Protein AF-A0A7Z0Q5L2-F1 (afdb_monomer_lite)

pLDDT: mean 95.88, std 4.28, range [69.25, 98.62]

Structure (mmCIF, N/CA/C/O backbone):
data_AF-A0A7Z0Q5L2-F1
#
_entry.id   AF-A0A7Z0Q5L2-F1
#
loop_
_atom_site.group_PDB
_atom_site.id
_atom_site.type_symbol
_atom_site.label_atom_id
_atom_site.label_alt_id
_atom_site.label_comp_id
_atom_site.label_asym_id
_atom_site.label_entity_id
_atom_site.label_seq_id
_atom_site.pdbx_PDB_ins_code
_atom_site.Cartn_x
_atom_site.Cartn_y
_atom_site.Cartn_z
_atom_site.occupancy
_atom_site.B_iso_or_equiv
_atom_site.auth_seq_id
_atom_site.auth_comp_id
_atom_site.auth_asym_id
_atom_site.auth_atom_id
_atom_site.pdbx_PDB_model_num
ATOM 1 N N . MET A 1 1 ? 19.129 -22.835 13.655 1.00 69.25 1 MET A N 1
ATOM 2 C CA . MET A 1 1 ? 18.023 -22.564 12.720 1.00 69.25 1 MET A CA 1
ATOM 3 C C . MET A 1 1 ? 18.570 -22.734 11.318 1.00 69.25 1 MET A C 1
ATOM 5 O O . MET A 1 1 ? 19.565 -22.089 11.003 1.00 69.25 1 MET A O 1
ATOM 9 N N . SER A 1 2 ? 18.037 -23.672 10.540 1.00 93.12 2 SER A N 1
ATOM 10 C CA . SER A 1 2 ? 18.487 -23.885 9.162 1.00 93.12 2 SER A CA 1
ATOM 11 C C . SER A 1 2 ? 17.892 -22.826 8.226 1.00 93.12 2 SER A C 1
ATOM 13 O O . SER A 1 2 ? 16.916 -22.159 8.567 1.00 93.12 2 SER A O 1
ATOM 15 N N . GLY A 1 3 ? 18.451 -22.681 7.021 1.00 93.00 3 GLY A N 1
ATOM 16 C CA . GLY A 1 3 ? 17.863 -21.804 6.002 1.00 93.00 3 GLY A CA 1
ATOM 17 C C . GLY A 1 3 ? 16.457 -22.241 5.564 1.00 93.00 3 GLY A C 1
ATOM 18 O O . GLY A 1 3 ? 15.661 -21.403 5.152 1.00 93.00 3 GLY A O 1
ATOM 19 N N . ALA A 1 4 ? 16.131 -23.532 5.688 1.00 93.19 4 ALA A N 1
ATOM 20 C CA . ALA A 1 4 ? 14.791 -24.048 5.418 1.00 93.19 4 ALA A CA 1
ATOM 21 C C . ALA A 1 4 ? 13.796 -23.630 6.512 1.00 93.19 4 ALA A C 1
ATOM 23 O O . ALA A 1 4 ? 12.719 -23.135 6.189 1.00 93.19 4 ALA A O 1
ATOM 24 N N . ASP A 1 5 ? 14.189 -23.731 7.788 1.00 94.81 5 ASP A N 1
ATOM 25 C CA . ASP A 1 5 ? 13.344 -23.304 8.915 1.00 94.81 5 ASP A CA 1
ATOM 26 C C . ASP A 1 5 ? 13.033 -21.803 8.853 1.00 94.81 5 ASP A C 1
ATOM 28 O O . ASP A 1 5 ? 11.947 -21.375 9.236 1.00 94.81 5 ASP A O 1
ATOM 32 N N . LEU A 1 6 ? 13.987 -20.998 8.369 1.00 94.69 6 LEU A N 1
ATOM 33 C CA . LEU A 1 6 ? 13.789 -19.564 8.170 1.00 94.69 6 LEU A CA 1
ATOM 34 C C . LEU A 1 6 ? 12.797 -19.277 7.037 1.00 94.69 6 LEU A C 1
ATOM 36 O O . LEU A 1 6 ? 11.911 -18.451 7.218 1.00 94.69 6 LEU A O 1
ATOM 40 N N . ARG A 1 7 ? 12.905 -19.962 5.890 1.00 93.44 7 ARG A N 1
ATOM 41 C CA 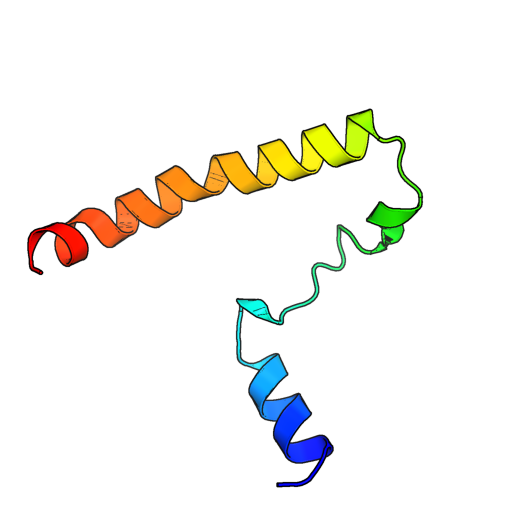. ARG A 1 7 ? 11.959 -19.774 4.773 1.00 93.44 7 ARG A CA 1
ATOM 42 C C . ARG A 1 7 ? 10.519 -20.046 5.190 1.00 93.44 7 ARG A C 1
ATOM 44 O O . ARG A 1 7 ? 9.663 -19.217 4.919 1.00 93.44 7 ARG A O 1
ATOM 51 N N . VAL A 1 8 ? 10.283 -21.135 5.922 1.00 94.25 8 VAL A N 1
ATOM 52 C CA . VAL A 1 8 ? 8.945 -21.472 6.436 1.00 94.25 8 VAL A CA 1
ATOM 53 C C . VAL A 1 8 ? 8.400 -20.372 7.353 1.00 94.25 8 VAL A C 1
ATOM 55 O O . VAL A 1 8 ? 7.223 -20.033 7.279 1.00 94.25 8 VAL A O 1
ATOM 58 N N . GLN A 1 9 ? 9.246 -19.786 8.207 1.00 94.62 9 GLN A N 1
ATOM 59 C CA . GLN A 1 9 ? 8.826 -18.667 9.055 1.00 94.62 9 GLN A CA 1
ATOM 60 C C . GLN A 1 9 ? 8.456 -17.438 8.219 1.00 94.62 9 GLN A C 1
ATOM 62 O O . GLN A 1 9 ? 7.394 -16.861 8.444 1.00 94.62 9 GLN A O 1
ATOM 67 N N . LEU A 1 10 ? 9.285 -17.063 7.241 1.00 95.75 10 LEU A N 1
ATOM 68 C CA . LEU A 1 10 ? 9.037 -15.894 6.391 1.00 95.75 10 LEU A CA 1
ATOM 69 C C . LEU A 1 10 ? 7.778 -16.057 5.531 1.00 95.75 10 LEU A C 1
ATOM 71 O O . LEU A 1 10 ? 6.987 -15.128 5.454 1.00 95.75 10 LEU A O 1
ATOM 75 N N . GLU A 1 11 ? 7.521 -17.244 4.976 1.00 93.88 11 GLU A N 1
ATOM 76 C CA . GLU A 1 11 ? 6.308 -17.526 4.187 1.00 93.88 11 GLU A CA 1
ATOM 77 C C . GLU A 1 11 ? 5.001 -17.297 4.969 1.00 93.88 11 GLU A C 1
ATOM 79 O O . GLU A 1 11 ? 3.956 -17.061 4.366 1.00 93.88 11 GLU A O 1
ATOM 84 N N . SER A 1 12 ? 5.042 -17.335 6.307 1.00 93.44 12 SER A N 1
ATOM 85 C CA . SER A 1 12 ? 3.874 -17.056 7.154 1.00 93.44 12 SER A CA 1
ATOM 86 C C . SER A 1 12 ? 3.641 -15.566 7.436 1.00 93.44 12 SER A C 1
ATOM 88 O O . SER A 1 12 ? 2.578 -15.193 7.940 1.00 93.44 12 SER A O 1
ATOM 90 N N . LEU A 1 13 ? 4.620 -14.706 7.138 1.00 97.12 13 LEU A N 1
ATOM 91 C CA . LEU A 1 13 ? 4.556 -13.276 7.416 1.00 97.12 13 LEU A CA 1
ATOM 92 C C . LEU A 1 13 ? 3.985 -12.529 6.202 1.00 97.12 13 LEU A C 1
ATOM 94 O O . LEU A 1 13 ? 4.581 -12.563 5.126 1.00 97.12 13 LEU A O 1
ATOM 98 N N . PRO A 1 14 ? 2.879 -11.776 6.347 1.00 94.19 14 PRO A N 1
ATOM 99 C CA . PRO A 1 14 ? 2.279 -11.058 5.221 1.00 94.19 14 PRO A CA 1
ATOM 100 C C . PRO A 1 14 ? 3.205 -9.989 4.621 1.00 94.19 14 PRO A C 1
ATOM 102 O O . PRO A 1 14 ? 3.041 -9.632 3.461 1.00 94.19 14 PRO A O 1
ATOM 105 N N . THR A 1 15 ? 4.182 -9.486 5.382 1.00 95.31 15 THR A N 1
ATOM 106 C CA . THR A 1 15 ? 5.177 -8.509 4.911 1.00 95.31 15 THR A CA 1
ATOM 107 C C . THR A 1 15 ? 6.236 -9.109 3.989 1.00 95.31 15 THR A C 1
ATOM 109 O O . THR A 1 15 ? 6.847 -8.373 3.224 1.00 95.31 15 THR A O 1
ATOM 112 N N . GLU A 1 16 ? 6.439 -10.426 4.042 1.00 97.00 16 GLU A N 1
ATOM 113 C CA . GLU A 1 16 ? 7.413 -11.156 3.220 1.00 97.00 16 GLU A CA 1
ATOM 114 C C . GLU A 1 16 ? 6.751 -11.840 2.014 1.00 97.00 16 GLU A C 1
ATOM 116 O O . GLU A 1 16 ? 7.424 -12.440 1.173 1.00 97.00 16 GLU A O 1
ATOM 121 N N . ALA A 1 17 ? 5.420 -11.772 1.917 1.00 93.62 17 ALA A N 1
ATOM 122 C CA . ALA A 1 17 ? 4.671 -12.369 0.827 1.00 93.62 17 ALA A CA 1
ATOM 123 C C . ALA A 1 17 ? 4.973 -11.646 -0.495 1.00 93.62 17 ALA A C 1
ATOM 125 O O . ALA A 1 17 ? 4.709 -10.452 -0.655 1.00 93.62 17 ALA A O 1
ATOM 126 N N . ALA A 1 18 ? 5.487 -12.392 -1.474 1.00 91.50 18 ALA A N 1
ATOM 127 C CA . ALA A 1 18 ? 5.627 -11.891 -2.834 1.00 91.50 18 ALA A CA 1
ATOM 128 C C . ALA A 1 18 ? 4.244 -11.599 -3.436 1.00 91.50 18 ALA A C 1
ATOM 130 O O . ALA A 1 18 ? 3.294 -12.353 -3.224 1.00 91.50 18 ALA A O 1
ATOM 131 N N . ARG A 1 19 ? 4.153 -10.528 -4.228 1.00 93.00 19 ARG A N 1
ATOM 132 C CA . ARG A 1 19 ? 2.965 -10.139 -4.998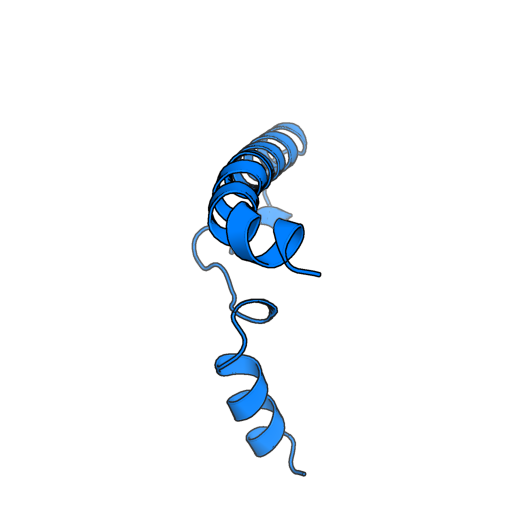 1.00 93.00 19 ARG A CA 1
ATOM 133 C C . ARG A 1 19 ? 3.136 -10.557 -6.464 1.00 93.00 19 ARG A C 1
ATOM 135 O O . ARG A 1 19 ? 3.808 -9.835 -7.202 1.00 93.00 19 ARG A O 1
ATOM 142 N N . PRO A 1 20 ? 2.591 -11.711 -6.909 1.00 93.88 20 PRO A N 1
ATOM 143 C CA . PRO A 1 20 ? 2.836 -12.223 -8.261 1.00 93.88 20 PRO A CA 1
ATOM 144 C C . PRO A 1 20 ? 2.316 -11.292 -9.361 1.00 93.88 20 PRO A C 1
ATOM 146 O O . PRO A 1 20 ? 2.862 -11.263 -10.458 1.00 93.88 20 PRO A O 1
ATOM 149 N N . ASP A 1 21 ? 1.288 -10.503 -9.053 1.00 92.31 21 ASP A N 1
ATOM 150 C CA . ASP A 1 21 ? 0.732 -9.457 -9.911 1.00 92.31 21 ASP A CA 1
ATOM 151 C C . ASP A 1 21 ? 1.720 -8.313 -10.197 1.00 92.31 21 ASP A C 1
ATOM 153 O O . ASP A 1 21 ? 1.573 -7.619 -11.199 1.00 92.31 21 ASP A O 1
ATOM 157 N N . LEU A 1 22 ? 2.747 -8.145 -9.357 1.00 95.38 22 LEU A N 1
ATOM 158 C CA . LEU A 1 22 ? 3.806 -7.144 -9.509 1.00 95.38 22 LEU A CA 1
ATOM 159 C C . LEU A 1 22 ? 5.166 -7.752 -9.899 1.00 95.38 22 LEU A C 1
ATOM 161 O O . LEU A 1 22 ? 6.190 -7.089 -9.756 1.00 95.38 22 LEU A O 1
ATOM 165 N N . ALA A 1 23 ? 5.209 -8.996 -10.391 1.00 97.00 23 ALA A N 1
ATOM 166 C CA . ALA A 1 23 ? 6.467 -9.691 -10.694 1.00 97.00 23 ALA A CA 1
ATOM 167 C C . ALA A 1 23 ? 7.354 -8.974 -11.734 1.00 97.00 23 ALA A C 1
ATOM 169 O O . ALA A 1 23 ? 8.569 -9.127 -11.705 1.00 97.00 23 ALA A O 1
ATOM 170 N N . GLU A 1 24 ? 6.751 -8.174 -12.615 1.00 97.06 24 GLU A N 1
ATOM 171 C CA . GLU A 1 24 ? 7.420 -7.476 -13.724 1.00 97.06 24 GLU A CA 1
ATOM 172 C C . GLU A 1 24 ? 7.549 -5.961 -13.476 1.00 97.06 24 GLU A C 1
ATOM 174 O O . GLU A 1 24 ? 7.667 -5.174 -14.417 1.00 97.06 24 GLU A O 1
ATOM 179 N N . LEU A 1 25 ? 7.463 -5.526 -12.211 1.00 97.12 25 LEU A N 1
ATOM 180 C CA . LEU A 1 25 ? 7.498 -4.109 -11.828 1.00 97.12 25 LEU A CA 1
ATOM 181 C C . LEU A 1 25 ? 8.756 -3.390 -12.348 1.00 97.12 25 LEU A C 1
ATOM 183 O O . LEU A 1 25 ? 8.686 -2.227 -12.737 1.00 97.12 25 LEU A O 1
ATOM 187 N N . ASP A 1 26 ? 9.886 -4.096 -12.400 1.00 96.94 26 ASP A N 1
ATOM 188 C CA . ASP A 1 26 ? 11.187 -3.613 -12.875 1.00 96.94 26 ASP A CA 1
ATOM 189 C C . ASP A 1 26 ? 11.229 -3.304 -14.383 1.00 96.94 26 ASP A C 1
ATOM 191 O O . ASP A 1 26 ? 12.160 -2.649 -14.853 1.00 96.94 26 ASP A O 1
ATOM 195 N N . ARG A 1 27 ? 10.222 -3.745 -15.145 1.00 98.19 27 ARG A N 1
ATOM 196 C CA . ARG A 1 27 ? 10.111 -3.522 -16.596 1.00 98.19 27 ARG A CA 1
ATOM 197 C C . ARG A 1 27 ? 9.149 -2.399 -16.974 1.00 98.19 27 ARG A C 1
ATOM 199 O O . ARG A 1 27 ? 9.012 -2.096 -18.161 1.00 98.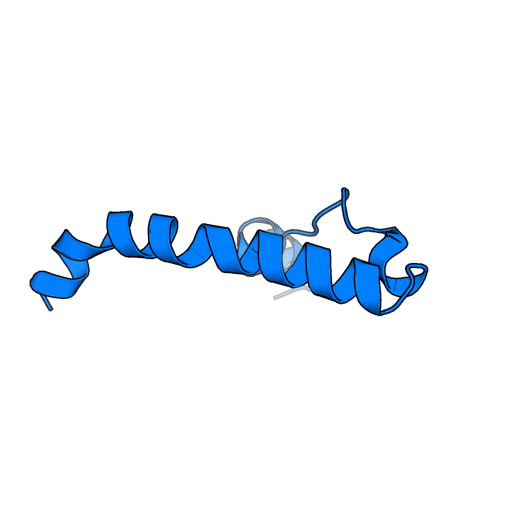19 27 ARG A O 1
ATOM 206 N N . LEU A 1 28 ? 8.456 -1.804 -16.005 1.00 98.25 28 LEU A N 1
ATOM 207 C CA . LEU A 1 28 ? 7.449 -0.778 -16.263 1.00 98.25 28 LEU A CA 1
ATOM 208 C C . LEU A 1 28 ? 8.069 0.624 -16.397 1.00 98.25 28 LEU A C 1
ATOM 210 O O . LEU A 1 28 ? 9.099 0.915 -15.785 1.00 98.25 28 LEU A O 1
ATOM 214 N N . PRO A 1 29 ? 7.427 1.538 -17.149 1.00 98.62 29 PRO A N 1
ATOM 215 C CA . PRO A 1 29 ? 7.767 2.955 -17.105 1.00 98.62 29 PRO A CA 1
ATOM 216 C C . PRO A 1 29 ? 7.616 3.529 -15.691 1.00 98.62 29 PRO A C 1
ATOM 218 O O . PRO A 1 29 ? 6.704 3.151 -14.955 1.00 98.62 29 PRO A O 1
ATOM 221 N N . THR A 1 30 ? 8.452 4.509 -15.338 1.00 98.31 30 THR A N 1
ATOM 222 C CA . THR A 1 30 ? 8.448 5.146 -14.009 1.00 98.31 30 THR A CA 1
ATOM 223 C C . THR A 1 30 ? 7.077 5.694 -13.607 1.00 98.31 30 THR A C 1
ATOM 225 O O . THR A 1 30 ? 6.682 5.549 -12.454 1.00 98.31 30 THR A O 1
ATOM 228 N N . GLU A 1 31 ? 6.331 6.288 -14.546 1.00 98.62 31 GLU A N 1
ATOM 229 C CA . GLU A 1 31 ? 4.973 6.788 -14.283 1.00 98.62 31 GLU A CA 1
ATOM 230 C C . GLU A 1 31 ? 4.031 5.668 -13.825 1.00 98.62 31 GLU A C 1
ATOM 232 O O . GLU A 1 31 ? 3.309 5.832 -12.845 1.00 98.62 31 GLU A O 1
AT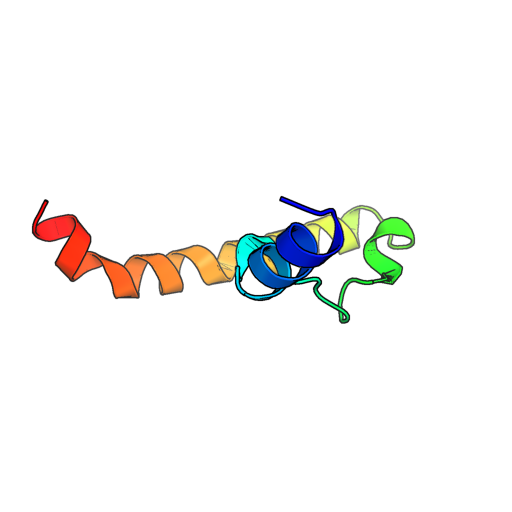OM 237 N N . ARG A 1 32 ? 4.115 4.487 -14.451 1.00 98.31 32 ARG A N 1
ATOM 238 C CA . ARG A 1 32 ? 3.258 3.353 -14.109 1.00 98.31 32 ARG A CA 1
ATOM 239 C C . ARG A 1 32 ? 3.640 2.745 -12.763 1.00 98.31 32 ARG A C 1
ATOM 241 O O . ARG A 1 32 ? 2.761 2.325 -12.017 1.00 98.31 32 ARG A O 1
ATOM 248 N N . ILE A 1 33 ? 4.932 2.730 -12.431 1.00 98.38 33 ILE A N 1
ATOM 249 C CA . ILE A 1 33 ? 5.398 2.334 -11.094 1.00 98.38 33 ILE A CA 1
ATOM 250 C C . ILE A 1 33 ? 4.797 3.272 -10.041 1.00 98.38 33 ILE A C 1
ATOM 252 O O . ILE A 1 33 ? 4.249 2.798 -9.050 1.00 98.38 33 ILE A O 1
ATOM 256 N N . ALA A 1 34 ? 4.837 4.586 -10.273 1.00 98.50 34 ALA A N 1
ATOM 257 C CA . ALA A 1 34 ? 4.277 5.565 -9.344 1.00 98.50 34 ALA A CA 1
ATOM 258 C C . ALA A 1 34 ? 2.752 5.420 -9.177 1.00 98.50 34 ALA A C 1
ATOM 260 O O . ALA A 1 34 ? 2.251 5.511 -8.059 1.00 98.50 34 ALA A O 1
ATOM 261 N N . GLU A 1 35 ? 2.008 5.140 -10.251 1.00 9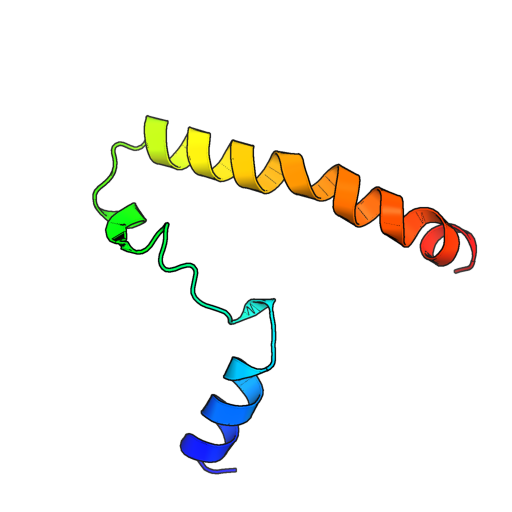8.38 35 GLU A N 1
ATOM 262 C CA . GLU A 1 35 ? 0.573 4.831 -10.163 1.00 98.38 35 GLU A CA 1
ATOM 263 C C . GLU A 1 35 ? 0.298 3.601 -9.289 1.00 98.38 35 GLU A C 1
ATOM 265 O O . GLU A 1 35 ? -0.533 3.667 -8.387 1.00 98.38 35 GLU A O 1
ATOM 270 N N . LEU A 1 36 ? 1.033 2.504 -9.500 1.00 97.62 36 LEU A N 1
ATOM 271 C CA . LEU A 1 36 ? 0.900 1.278 -8.704 1.00 97.62 36 LEU A CA 1
ATOM 272 C C . LEU A 1 36 ? 1.261 1.496 -7.227 1.00 97.62 36 LEU A C 1
ATOM 274 O O . LEU A 1 36 ? 0.619 0.928 -6.342 1.00 97.62 36 LEU A O 1
ATOM 278 N N . MET A 1 37 ? 2.272 2.325 -6.948 1.00 97.38 37 MET A N 1
ATOM 279 C CA . MET A 1 37 ? 2.611 2.732 -5.582 1.00 97.38 37 MET A CA 1
ATOM 280 C C . MET A 1 37 ? 1.449 3.490 -4.935 1.00 97.38 37 MET A C 1
ATOM 282 O O . MET A 1 37 ? 1.036 3.138 -3.834 1.00 97.38 37 MET A O 1
ATOM 286 N N . ASN A 1 38 ? 0.860 4.453 -5.649 1.00 98.31 38 ASN A N 1
ATOM 287 C CA . ASN A 1 38 ? -0.277 5.228 -5.154 1.00 98.31 38 ASN A CA 1
ATOM 288 C C . ASN A 1 38 ? -1.521 4.356 -4.913 1.00 98.31 38 ASN A C 1
ATOM 290 O O . ASN A 1 38 ? -2.243 4.571 -3.940 1.00 98.31 38 ASN A O 1
ATOM 294 N N . GLU A 1 39 ? -1.778 3.363 -5.772 1.00 97.06 39 GLU A N 1
ATOM 295 C CA . GLU A 1 39 ? -2.842 2.371 -5.564 1.00 97.06 39 GLU A CA 1
ATOM 296 C C . GLU A 1 39 ? -2.616 1.580 -4.261 1.00 97.06 39 GLU A C 1
ATOM 298 O O . GLU A 1 39 ? -3.554 1.376 -3.487 1.00 97.06 39 GLU A O 1
ATOM 303 N N . GLY A 1 40 ? -1.370 1.176 -3.987 1.00 95.38 40 GLY A N 1
ATOM 304 C CA . GLY A 1 40 ? -0.984 0.536 -2.727 1.00 95.38 40 GLY A CA 1
ATOM 305 C C . GLY A 1 40 ? -1.181 1.447 -1.512 1.00 95.38 40 GLY A C 1
ATOM 306 O O . GLY A 1 40 ? -1.798 1.038 -0.526 1.00 95.38 40 GLY A O 1
ATOM 307 N N . ASP A 1 41 ? -0.723 2.696 -1.603 1.00 98.50 41 ASP A N 1
ATOM 308 C CA . ASP A 1 41 ? -0.858 3.698 -0.541 1.00 98.50 41 ASP A CA 1
ATOM 309 C C . ASP A 1 41 ? -2.329 3.995 -0.216 1.00 98.50 41 ASP A C 1
ATOM 311 O O . ASP A 1 41 ? -2.697 4.145 0.953 1.00 98.50 41 ASP A O 1
ATOM 315 N N . ALA A 1 42 ? -3.206 4.010 -1.225 1.00 98.50 42 ALA A N 1
ATOM 316 C CA . ALA A 1 42 ? -4.635 4.266 -1.052 1.00 98.50 42 ALA A CA 1
ATOM 317 C C . ALA A 1 42 ? -5.349 3.219 -0.173 1.00 98.50 42 ALA A C 1
ATOM 319 O O . ALA A 1 42 ? -6.393 3.519 0.411 1.00 98.50 42 ALA A O 1
ATOM 320 N N . ALA A 1 43 ? -4.794 2.011 -0.027 1.00 96.88 43 ALA A N 1
ATOM 321 C CA . ALA A 1 43 ? -5.345 0.979 0.853 1.00 96.88 43 ALA A CA 1
ATOM 322 C C . ALA A 1 43 ? -5.006 1.205 2.341 1.00 96.88 43 ALA A C 1
ATOM 324 O O . ALA A 1 43 ? -5.718 0.714 3.225 1.00 96.88 43 ALA A O 1
ATOM 325 N N . VAL A 1 44 ? -3.946 1.964 2.644 1.00 98.31 44 VAL A N 1
ATOM 326 C CA . VAL A 1 44 ? -3.436 2.144 4.013 1.00 98.31 44 VAL A CA 1
ATOM 327 C C . VAL A 1 44 ? -4.453 2.823 4.940 1.00 98.31 44 VAL A C 1
ATOM 329 O O . VAL A 1 44 ? -4.678 2.294 6.033 1.00 98.31 44 VAL A O 1
ATOM 332 N N . PRO A 1 45 ? -5.138 3.924 4.559 1.00 98.56 45 PRO A N 1
ATOM 333 C CA . PRO A 1 45 ? -6.129 4.553 5.432 1.00 98.56 45 PRO A CA 1
ATOM 334 C C . PRO A 1 45 ? -7.251 3.603 5.864 1.00 98.56 45 PRO A C 1
ATOM 336 O O . PRO A 1 45 ? -7.669 3.640 7.019 1.00 98.56 45 PRO A O 1
ATOM 339 N N . ALA A 1 46 ? -7.709 2.713 4.977 1.00 98.38 46 ALA A N 1
ATOM 340 C CA . ALA A 1 46 ? -8.733 1.722 5.307 1.00 98.38 46 ALA A CA 1
ATOM 341 C C . ALA A 1 46 ? -8.217 0.674 6.309 1.00 98.38 46 ALA A C 1
ATOM 343 O O . ALA A 1 46 ? -8.919 0.329 7.263 1.00 98.38 46 ALA A O 1
ATOM 344 N N . ALA A 1 47 ? -6.972 0.212 6.147 1.00 98.00 47 ALA A N 1
ATOM 345 C CA . ALA A 1 47 ? -6.334 -0.692 7.102 1.00 98.00 47 ALA A CA 1
ATOM 346 C C . ALA A 1 47 ? -6.185 -0.042 8.491 1.00 98.00 47 ALA A C 1
ATOM 348 O O . ALA A 1 47 ? -6.498 -0.669 9.507 1.00 98.00 47 ALA A O 1
ATOM 349 N N . VAL A 1 48 ? -5.780 1.233 8.535 1.00 98.44 48 VAL A N 1
ATOM 350 C CA . VAL A 1 48 ? -5.672 2.018 9.776 1.00 98.44 48 VAL A CA 1
ATOM 351 C C . VAL A 1 48 ? -7.042 2.244 10.409 1.00 98.44 48 VAL A C 1
ATOM 353 O O . VAL A 1 48 ? -7.178 2.078 11.620 1.00 98.44 48 VAL A O 1
ATOM 356 N N . ALA A 1 49 ? -8.073 2.551 9.616 1.00 98.56 49 ALA A N 1
ATOM 357 C CA . ALA A 1 49 ? -9.441 2.722 10.104 1.00 98.56 49 ALA A CA 1
ATOM 358 C C . ALA A 1 49 ? -9.925 1.482 10.878 1.00 98.56 49 ALA A C 1
ATOM 360 O O . ALA A 1 49 ? -10.503 1.614 11.957 1.00 98.56 49 ALA A O 1
ATOM 361 N N . GLY A 1 50 ? -9.597 0.278 10.395 1.00 98.12 50 GLY A N 1
ATOM 362 C CA . GLY A 1 50 ? -9.881 -0.979 11.095 1.00 98.12 50 GLY A CA 1
ATOM 363 C C . GLY A 1 50 ? -9.148 -1.152 12.435 1.00 98.12 50 GLY A C 1
ATOM 364 O O . GLY A 1 50 ? -9.558 -1.974 13.253 1.00 98.12 50 GLY A O 1
ATOM 365 N N . GLN A 1 51 ? -8.085 -0.383 12.689 1.00 98.31 51 GLN A N 1
ATOM 366 C CA . GLN A 1 51 ? -7.327 -0.396 13.945 1.00 98.31 51 GLN A CA 1
ATOM 367 C C . GLN A 1 51 ? -7.667 0.766 14.886 1.00 98.31 51 GLN A C 1
ATOM 369 O O . GLN A 1 51 ? -7.224 0.737 16.035 1.00 98.31 51 GLN A O 1
ATOM 374 N N . VAL A 1 52 ? -8.474 1.750 14.466 1.00 98.50 52 VAL A N 1
ATOM 375 C CA . VAL A 1 52 ? -8.824 2.931 15.283 1.00 98.50 52 VAL A CA 1
ATOM 376 C C . VAL A 1 52 ? -9.276 2.576 16.709 1.00 98.50 52 VAL A C 1
ATOM 378 O O . VAL A 1 52 ? -8.777 3.215 17.634 1.00 98.50 52 VAL A O 1
ATOM 381 N N . PRO A 1 53 ? -10.11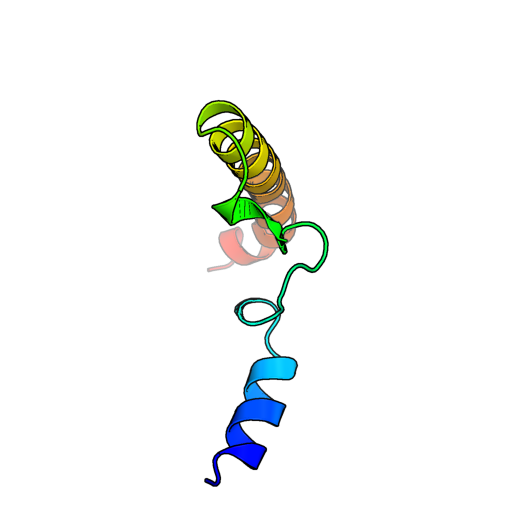6 1.546 16.955 1.00 98.06 53 PRO A N 1
ATOM 382 C CA . PRO A 1 53 ? -10.495 1.181 18.322 1.00 98.06 53 PRO A CA 1
ATOM 383 C C . PRO A 1 53 ? -9.315 0.752 19.202 1.00 98.06 53 PRO A C 1
ATOM 385 O O . PRO A 1 53 ? -9.285 1.076 20.384 1.00 98.06 53 PRO A O 1
ATOM 388 N N . ARG A 1 54 ? -8.335 0.035 18.636 1.00 98.25 54 ARG A N 1
ATOM 389 C CA . ARG A 1 54 ? -7.120 -0.365 19.362 1.00 98.25 54 ARG A CA 1
ATOM 390 C C . ARG A 1 54 ? -6.208 0.828 19.605 1.00 98.25 54 ARG A C 1
ATOM 392 O O . ARG A 1 54 ? -5.688 0.963 20.702 1.00 98.25 54 ARG A O 1
ATOM 399 N N . ILE A 1 55 ? -6.047 1.688 18.600 1.00 98.12 55 ILE A N 1
ATOM 400 C CA . ILE A 1 55 ? -5.241 2.913 18.698 1.00 98.12 55 ILE A CA 1
ATOM 401 C C . ILE A 1 55 ? -5.788 3.823 19.804 1.00 98.12 55 ILE A C 1
ATOM 403 O O . ILE A 1 55 ? -5.016 4.354 20.589 1.00 98.12 55 ILE A O 1
ATOM 407 N N . ALA A 1 56 ? -7.111 3.964 19.904 1.00 97.81 56 ALA A N 1
ATOM 408 C CA . ALA A 1 56 ? -7.756 4.780 20.932 1.00 97.81 56 ALA A CA 1
ATOM 409 C C . ALA A 1 56 ? -7.642 4.205 22.359 1.00 97.81 56 ALA A C 1
ATOM 411 O O . ALA A 1 56 ? -7.932 4.917 23.317 1.00 97.81 56 ALA A O 1
ATOM 412 N N . ALA A 1 57 ? -7.274 2.929 22.503 1.00 96.81 57 ALA A N 1
ATOM 413 C CA . ALA A 1 57 ? -7.170 2.235 23.786 1.00 96.81 57 ALA A CA 1
ATOM 414 C C . ALA A 1 57 ? -5.730 2.138 24.334 1.00 96.81 57 ALA A C 1
ATOM 416 O O . ALA A 1 57 ? -5.550 1.571 25.412 1.00 96.81 57 ALA A O 1
ATOM 417 N N . ALA A 1 58 ? -4.730 2.626 23.590 1.00 86.50 58 ALA A N 1
ATOM 418 C CA . ALA A 1 58 ? -3.318 2.661 23.987 1.00 86.50 58 ALA A CA 1
ATOM 419 C C . ALA A 1 58 ? -3.000 3.889 24.854 1.00 86.50 58 ALA A C 1
ATOM 421 O O . ALA A 1 58 ? -2.165 3.739 25.774 1.00 86.50 58 ALA A O 1
#

Secondary structure (DSSP, 8-state):
--HHHHHHHHHT-TTT---GGGTTGGGS-HHHHHHHHHHHHHHHHHHHHTTHHHHTT-

Sequence (58 aa):
MSGADLRVQLESLPTEAARPDLAELDRLPTERIAELMNEGDAAVPAAVAGQVPRIAAA

Radius of gyration: 16.42 Å; chains: 1; bounding box: 29×31×41 Å

Foldseek 3Di:
DDPVVVVVVLCPDPVSDDDPVCPCVVVDDPVVNVVVVVVVVVCVVVVVVVCVVVVVVD